Protein AF-A0A078KTE2-F1 (afdb_monomer_lite)

Structure (mmCIF, N/CA/C/O backbone):
data_AF-A0A078KTE2-F1
#
_entry.id   AF-A0A078KTE2-F1
#
loop_
_atom_site.group_PDB
_atom_site.id
_atom_site.type_symbol
_atom_site.label_atom_id
_atom_site.label_alt_id
_atom_site.label_comp_id
_atom_site.label_asym_id
_atom_site.label_entity_id
_atom_site.label_seq_id
_atom_site.pdbx_PDB_ins_code
_atom_site.Cartn_x
_atom_site.Cartn_y
_atom_site.Cartn_z
_atom_si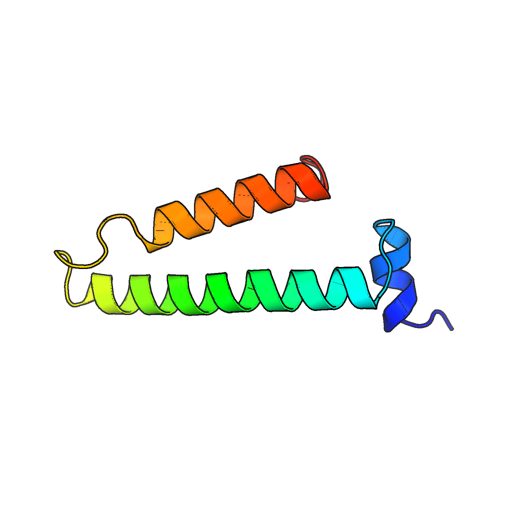te.occupancy
_atom_site.B_iso_or_equiv
_atom_site.auth_seq_id
_atom_site.auth_comp_id
_atom_site.auth_asym_id
_atom_site.auth_atom_id
_atom_site.pdbx_PDB_model_num
ATOM 1 N N . MET A 1 1 ? -10.497 -7.440 30.687 1.00 72.00 1 MET A N 1
ATOM 2 C CA . MET A 1 1 ? -9.538 -7.597 29.564 1.00 72.00 1 MET A CA 1
ATOM 3 C C . MET A 1 1 ? -9.836 -6.539 28.507 1.00 72.00 1 MET A C 1
ATOM 5 O O . MET A 1 1 ? -11.003 -6.211 28.335 1.00 72.00 1 MET A O 1
ATOM 9 N N . LYS A 1 2 ? -8.828 -5.975 27.829 1.00 80.25 2 LYS A N 1
ATOM 10 C CA . LYS A 1 2 ? -9.046 -5.018 26.725 1.00 80.25 2 LYS A CA 1
ATOM 11 C C . LYS A 1 2 ? -9.347 -5.792 25.435 1.00 80.25 2 LYS A C 1
ATOM 13 O O . LYS A 1 2 ? -8.645 -6.752 25.143 1.00 80.25 2 LYS A O 1
ATOM 18 N N . ASN A 1 3 ? -10.381 -5.398 24.686 1.00 87.44 3 ASN A N 1
ATOM 19 C CA . ASN A 1 3 ? -10.712 -6.015 23.396 1.00 87.44 3 ASN A CA 1
ATOM 20 C C . ASN A 1 3 ? -9.620 -5.655 22.365 1.00 87.44 3 ASN A C 1
ATOM 22 O O . ASN A 1 3 ? -9.492 -4.473 22.048 1.00 87.44 3 ASN A O 1
ATOM 26 N N . PRO A 1 4 ? -8.851 -6.619 21.828 1.00 85.31 4 PRO A N 1
ATOM 27 C CA . PRO A 1 4 ? -7.727 -6.329 20.936 1.00 85.31 4 PRO A CA 1
ATOM 28 C C . PRO A 1 4 ? -8.156 -5.698 19.603 1.00 85.31 4 PRO A C 1
ATOM 30 O O . PRO A 1 4 ? -7.428 -4.866 19.066 1.00 85.31 4 PRO A O 1
ATOM 33 N N . PHE A 1 5 ? -9.358 -6.012 19.108 1.00 86.56 5 PHE A N 1
ATOM 34 C CA . PHE A 1 5 ? -9.881 -5.474 17.848 1.00 86.56 5 PHE A CA 1
ATOM 35 C C . PHE A 1 5 ? -10.181 -3.981 17.925 1.00 86.56 5 PHE A C 1
ATOM 37 O O . PHE A 1 5 ? -10.062 -3.274 16.935 1.00 86.56 5 PHE A O 1
ATOM 44 N N . THR A 1 6 ? -10.576 -3.478 19.092 1.00 89.19 6 THR A N 1
ATOM 45 C CA . THR A 1 6 ? -10.939 -2.065 19.251 1.00 89.19 6 THR A CA 1
ATOM 46 C C . THR A 1 6 ? -9.904 -1.281 20.038 1.00 89.19 6 THR A C 1
ATOM 48 O O . THR A 1 6 ? -9.802 -0.074 19.853 1.00 89.19 6 THR A O 1
ATOM 51 N N . HIS A 1 7 ? -9.104 -1.935 20.884 1.00 89.44 7 HIS A N 1
ATOM 52 C CA . HIS A 1 7 ? -8.093 -1.269 21.703 1.00 89.44 7 HIS A CA 1
ATOM 53 C C . HIS A 1 7 ? -6.944 -0.704 20.863 1.00 89.44 7 HIS A C 1
ATOM 55 O O . HIS A 1 7 ? -6.586 0.455 21.060 1.00 89.44 7 HIS A O 1
ATOM 61 N N . HIS A 1 8 ? -6.422 -1.467 19.895 1.00 85.69 8 HIS A N 1
ATOM 62 C CA . HIS A 1 8 ? -5.348 -0.986 19.023 1.00 85.69 8 HIS A CA 1
ATOM 63 C C . HIS A 1 8 ? -5.789 0.178 18.109 1.00 85.69 8 HIS A C 1
ATOM 65 O O . HIS A 1 8 ? -5.177 1.242 18.217 1.00 85.69 8 HIS A O 1
ATOM 71 N N . PRO A 1 9 ? -6.869 0.065 17.302 1.00 89.06 9 PRO A N 1
ATOM 72 C CA . PRO A 1 9 ? -7.331 1.178 16.466 1.00 89.06 9 PRO A CA 1
ATOM 73 C C . PRO A 1 9 ? -7.703 2.415 17.285 1.00 89.06 9 PRO A C 1
ATOM 75 O O . PRO A 1 9 ? -7.376 3.538 16.919 1.00 89.06 9 PRO A O 1
ATOM 78 N N . LYS A 1 10 ? -8.321 2.236 18.458 1.00 88.38 10 LYS A N 1
ATOM 79 C CA . LYS A 1 10 ? -8.681 3.369 19.319 1.00 88.38 10 LYS A CA 1
ATOM 80 C C . LYS A 1 10 ? -7.451 4.098 19.870 1.00 88.38 10 LYS A C 1
ATOM 82 O O . LYS A 1 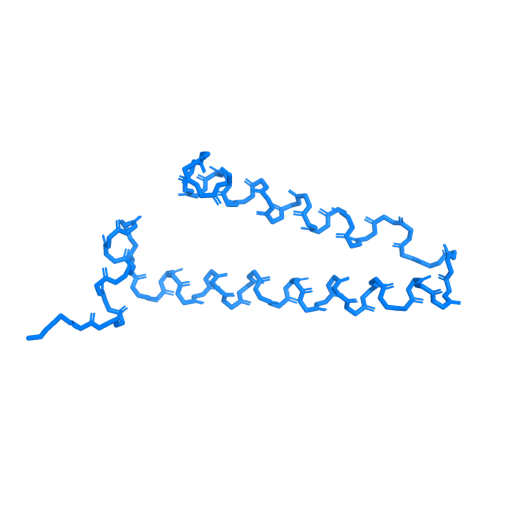10 ? -7.497 5.316 20.012 1.00 88.38 10 LYS A O 1
ATOM 87 N N . ASN A 1 11 ? -6.352 3.390 20.140 1.00 86.06 11 ASN A N 1
ATOM 88 C CA . ASN A 1 11 ? -5.085 4.002 20.554 1.00 86.06 11 ASN A CA 1
ATOM 89 C C . ASN A 1 11 ? -4.440 4.858 19.445 1.00 86.06 11 ASN A C 1
ATOM 91 O O . ASN A 1 11 ? -3.649 5.744 19.762 1.00 86.06 11 ASN A O 1
ATOM 95 N N .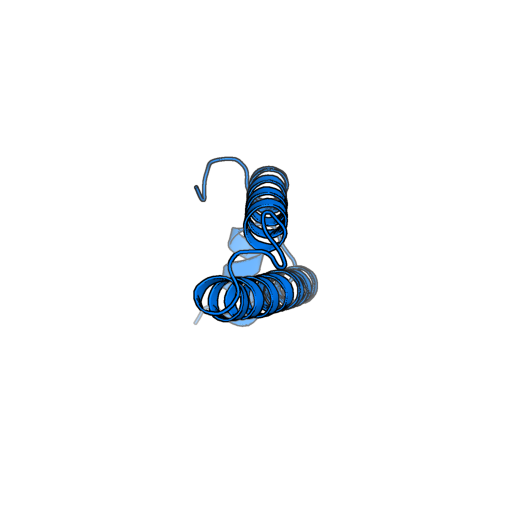 THR A 1 12 ? -4.770 4.616 18.173 1.00 82.06 12 THR A N 1
ATOM 96 C CA . THR A 1 12 ? -4.317 5.422 17.027 1.00 82.06 12 THR A CA 1
ATOM 97 C C . THR A 1 12 ? -5.352 6.453 16.565 1.00 82.06 12 THR A C 1
ATOM 99 O O . THR A 1 12 ? -5.087 7.197 15.627 1.00 82.06 12 THR A O 1
ATOM 102 N N . GLY A 1 13 ? -6.502 6.552 17.244 1.00 87.31 13 GLY A N 1
ATOM 103 C CA . GLY A 1 13 ? -7.581 7.485 16.901 1.00 87.31 13 GLY A CA 1
ATOM 104 C C . GLY A 1 13 ? -8.540 6.979 15.817 1.00 87.31 13 GLY A C 1
ATOM 105 O O . GLY A 1 13 ? -9.285 7.772 15.247 1.00 87.31 13 GLY A O 1
ATOM 106 N N . GLU A 1 14 ? -8.549 5.676 15.531 1.00 88.75 14 GLU A N 1
ATOM 107 C CA . GLU A 1 14 ? -9.298 5.066 14.431 1.00 88.75 14 GLU A CA 1
ATOM 108 C C . GLU A 1 14 ? -10.437 4.151 14.896 1.00 88.75 14 GLU A C 1
ATOM 110 O O . GLU A 1 14 ? -10.425 3.567 15.983 1.00 88.75 14 GLU A O 1
ATOM 115 N N . THR A 1 15 ? -11.428 3.970 14.020 1.00 92.88 15 THR A N 1
ATOM 116 C CA . THR A 1 15 ? -12.414 2.894 14.161 1.00 92.88 15 THR A CA 1
ATOM 117 C C . THR A 1 15 ? -11.824 1.577 13.661 1.00 92.88 15 THR A C 1
ATOM 119 O O . THR A 1 15 ? -10.987 1.565 12.758 1.00 92.88 15 THR A O 1
ATOM 122 N N . TYR A 1 16 ? -12.293 0.446 14.200 1.00 92.81 16 TYR A N 1
ATOM 123 C CA . TYR A 1 16 ? -11.849 -0.878 13.745 1.00 92.81 16 TYR A CA 1
ATOM 124 C C . TYR A 1 16 ? -12.014 -1.056 12.231 1.00 92.81 16 TYR A C 1
ATOM 126 O O . TYR A 1 16 ? -11.089 -1.491 11.557 1.00 92.81 16 TYR A O 1
ATOM 134 N N . ILE A 1 17 ? -13.165 -0.654 11.689 1.00 94.12 17 ILE A N 1
ATOM 135 C CA . ILE A 1 17 ? -13.462 -0.775 10.260 1.00 94.12 17 ILE A CA 1
ATOM 136 C C . ILE A 1 17 ? -12.529 0.107 9.417 1.00 94.12 17 ILE A C 1
ATOM 138 O O . ILE A 1 17 ? -11.984 -0.360 8.420 1.00 94.12 17 ILE A O 1
ATOM 142 N N . GLY A 1 18 ? -12.285 1.355 9.834 1.00 92.00 18 GLY A N 1
ATOM 143 C CA . GLY A 1 18 ? -11.366 2.253 9.126 1.00 92.00 18 GLY A CA 1
ATOM 144 C C . GLY A 1 18 ? -9.911 1.774 9.152 1.00 92.00 18 GLY A C 1
ATOM 145 O O . GLY A 1 18 ? -9.184 1.950 8.172 1.00 92.00 18 GLY A O 1
ATOM 146 N N . HIS A 1 19 ? -9.494 1.146 10.249 1.00 93.88 19 HIS A N 1
ATOM 147 C CA . HIS A 1 19 ? -8.173 0.537 10.379 1.00 93.88 19 HIS A CA 1
ATOM 148 C C . HIS A 1 19 ? -8.047 -0.743 9.540 1.00 93.88 19 HIS A C 1
ATOM 150 O O . HIS A 1 19 ? -7.058 -0.934 8.838 1.00 93.88 19 HIS A O 1
ATOM 156 N N . LEU A 1 20 ? -9.079 -1.591 9.555 1.00 95.00 20 LEU A N 1
ATOM 157 C CA . LEU A 1 20 ? -9.146 -2.833 8.786 1.00 95.00 20 LEU A CA 1
ATOM 158 C C . LEU A 1 20 ? -9.012 -2.574 7.282 1.00 95.00 20 LEU A C 1
ATOM 160 O O . LEU A 1 20 ? -8.170 -3.187 6.629 1.00 95.00 20 LEU A O 1
ATOM 164 N N . PHE A 1 21 ? -9.813 -1.655 6.734 1.00 96.00 21 PHE A N 1
ATOM 165 C CA . PHE A 1 21 ? -9.753 -1.329 5.307 1.00 96.00 21 PHE A CA 1
ATOM 166 C C . PHE A 1 21 ? -8.393 -0.768 4.898 1.00 96.00 21 PHE A C 1
ATOM 168 O O . PHE A 1 21 ? -7.881 -1.118 3.836 1.00 96.00 21 PHE A O 1
ATOM 175 N N . GLU A 1 22 ? -7.789 0.063 5.746 1.00 95.00 22 GLU A N 1
ATOM 176 C CA . GLU A 1 22 ? -6.451 0.587 5.491 1.00 95.00 22 GLU A CA 1
ATOM 177 C C . GLU A 1 22 ? -5.399 -0.515 5.463 1.00 95.00 22 GLU A C 1
ATOM 179 O O . GLU A 1 22 ? -4.601 -0.578 4.530 1.00 95.00 22 GLU A O 1
ATOM 184 N N . ALA A 1 23 ? -5.411 -1.392 6.467 1.00 94.69 23 ALA A N 1
ATOM 185 C CA . ALA A 1 23 ? -4.467 -2.494 6.565 1.00 94.69 23 ALA A CA 1
ATOM 186 C C . ALA A 1 23 ? -4.577 -3.430 5.352 1.00 94.69 23 ALA A C 1
ATOM 188 O O . ALA A 1 23 ? -3.556 -3.802 4.773 1.00 94.69 23 ALA A O 1
ATOM 189 N N . ILE A 1 24 ? -5.802 -3.750 4.918 1.00 98.00 24 ILE A N 1
ATOM 190 C CA . ILE A 1 24 ? -6.045 -4.558 3.714 1.00 98.00 24 ILE A CA 1
ATOM 191 C C . ILE A 1 24 ? -5.514 -3.841 2.467 1.00 98.00 24 ILE A C 1
ATOM 193 O O . ILE A 1 24 ? -4.773 -4.440 1.690 1.00 98.00 24 ILE A O 1
ATOM 197 N N . TYR A 1 25 ? -5.850 -2.563 2.276 1.00 97.50 25 TYR A N 1
ATOM 198 C CA . TYR A 1 25 ? -5.418 -1.788 1.109 1.00 97.50 25 TYR A CA 1
ATOM 199 C C . TYR A 1 25 ? -3.889 -1.706 1.003 1.00 97.50 25 TYR A C 1
ATOM 201 O O . TYR A 1 25 ? -3.315 -2.013 -0.044 1.00 97.50 25 TYR A O 1
ATOM 209 N N . CYS A 1 26 ? -3.218 -1.346 2.099 1.00 97.06 26 CYS A N 1
ATOM 210 C CA . CYS A 1 26 ? -1.761 -1.286 2.148 1.00 97.06 26 CYS A CA 1
ATOM 211 C C . CYS A 1 26 ? -1.137 -2.669 1.926 1.00 97.06 26 CYS A C 1
ATOM 213 O O . CYS A 1 26 ? -0.200 -2.790 1.137 1.00 97.06 26 CYS A O 1
ATOM 215 N N . GLY A 1 27 ? -1.691 -3.715 2.547 1.00 98.06 27 GLY A N 1
ATOM 216 C CA . GLY A 1 27 ? -1.233 -5.093 2.378 1.00 98.06 27 GLY A CA 1
ATOM 217 C C . GLY A 1 27 ? -1.296 -5.569 0.926 1.00 98.06 27 GLY A C 1
ATOM 218 O O . GLY A 1 27 ? -0.320 -6.120 0.421 1.00 98.06 27 GLY A O 1
ATOM 219 N N . LEU A 1 28 ? -2.393 -5.290 0.217 1.00 98.62 28 LEU A N 1
ATOM 220 C CA . LEU A 1 28 ? -2.534 -5.640 -1.201 1.00 98.62 28 LEU A CA 1
ATOM 221 C C . LEU A 1 28 ? -1.490 -4.934 -2.079 1.00 98.62 28 LEU A C 1
ATOM 223 O O . LEU A 1 28 ? -0.880 -5.575 -2.937 1.00 98.62 28 LEU A O 1
ATOM 227 N N . ILE A 1 29 ? -1.224 -3.644 -1.842 1.00 98.44 29 ILE A N 1
ATOM 228 C CA . ILE A 1 29 ? -0.184 -2.905 -2.578 1.00 98.44 29 ILE A CA 1
ATOM 229 C C . ILE A 1 29 ? 1.210 -3.454 -2.261 1.00 98.44 29 ILE A 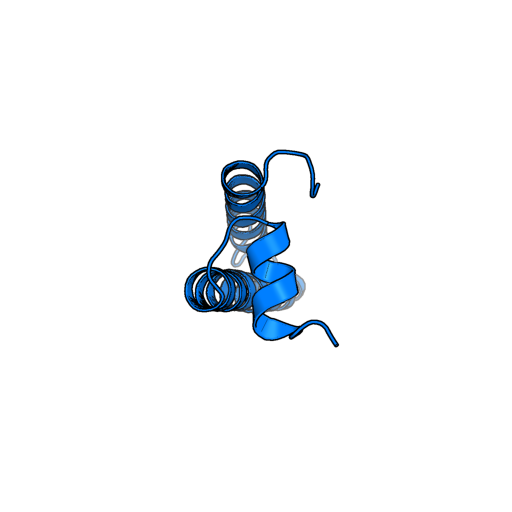C 1
ATOM 231 O O . ILE A 1 29 ? 2.038 -3.557 -3.167 1.00 98.44 29 ILE A O 1
ATOM 235 N N . MET A 1 30 ? 1.487 -3.819 -1.006 1.00 98.38 30 MET A N 1
ATOM 236 C CA . MET A 1 30 ? 2.766 -4.418 -0.612 1.00 98.38 30 MET A CA 1
ATOM 237 C C . MET A 1 30 ? 2.982 -5.776 -1.279 1.00 98.38 30 MET A C 1
ATOM 239 O O . MET A 1 30 ? 4.050 -5.993 -1.846 1.00 98.38 30 MET A O 1
ATOM 243 N N . ILE A 1 31 ? 1.973 -6.654 -1.274 1.00 98.69 31 ILE A N 1
ATOM 244 C CA . ILE A 1 31 ? 2.025 -7.959 -1.951 1.00 98.69 31 ILE A CA 1
ATOM 245 C C . ILE A 1 31 ? 2.293 -7.759 -3.442 1.00 98.69 31 ILE A C 1
ATOM 247 O O . ILE A 1 31 ? 3.249 -8.320 -3.969 1.00 98.69 31 ILE A O 1
ATOM 251 N N . PHE A 1 32 ? 1.516 -6.895 -4.101 1.00 98.56 32 PHE A N 1
ATOM 252 C CA . PHE A 1 32 ? 1.704 -6.588 -5.517 1.00 98.56 32 PHE A CA 1
ATOM 253 C C . PHE A 1 32 ? 3.111 -6.047 -5.805 1.00 98.56 32 PHE A C 1
ATOM 255 O O . PHE A 1 32 ? 3.784 -6.512 -6.720 1.00 98.56 32 PHE A O 1
ATOM 262 N N . SER A 1 33 ? 3.588 -5.095 -5.000 1.00 98.38 33 SER A N 1
ATOM 263 C CA . SER A 1 33 ? 4.917 -4.497 -5.176 1.00 98.38 33 SER A CA 1
ATOM 264 C C . SER A 1 33 ? 6.036 -5.512 -4.933 1.00 98.38 33 SER A C 1
ATOM 266 O O . SER A 1 33 ? 7.033 -5.498 -5.649 1.00 98.38 33 SER A O 1
ATOM 268 N N . GLY A 1 34 ? 5.857 -6.430 -3.979 1.00 98.38 34 GLY A N 1
ATOM 269 C CA . GLY A 1 34 ? 6.762 -7.553 -3.745 1.00 98.38 34 GLY A CA 1
ATOM 270 C C . GLY A 1 34 ? 6.813 -8.511 -4.936 1.00 98.38 34 GLY A C 1
ATOM 271 O O . GLY A 1 34 ? 7.900 -8.836 -5.409 1.00 98.38 34 GLY A O 1
ATOM 272 N N . SER A 1 35 ? 5.656 -8.892 -5.487 1.00 98.50 35 SER A N 1
ATOM 273 C CA . SER A 1 35 ? 5.583 -9.695 -6.715 1.00 98.50 35 SER A CA 1
ATOM 274 C C . SER A 1 35 ? 6.270 -8.997 -7.890 1.00 98.50 35 SER A C 1
ATOM 276 O O . SER A 1 35 ? 7.021 -9.629 -8.628 1.00 98.50 35 SER A O 1
ATOM 278 N N . VAL A 1 36 ? 6.078 -7.682 -8.030 1.00 98.12 36 VAL A N 1
ATOM 279 C CA . VAL A 1 36 ? 6.756 -6.866 -9.044 1.00 98.12 36 VAL A CA 1
ATOM 280 C C . VAL A 1 36 ? 8.277 -6.893 -8.869 1.00 98.12 36 VAL A C 1
ATOM 282 O O . VAL A 1 36 ? 8.979 -7.082 -9.859 1.00 98.12 36 VAL A O 1
ATOM 285 N N . CYS A 1 37 ? 8.798 -6.750 -7.644 1.00 98.06 37 CYS A N 1
ATOM 286 C CA . CYS A 1 37 ? 10.238 -6.860 -7.378 1.00 98.06 37 CYS A CA 1
ATOM 287 C C . CYS A 1 37 ? 10.794 -8.227 -7.789 1.00 98.06 37 CYS A C 1
ATOM 289 O O . CYS A 1 37 ? 11.856 -8.290 -8.402 1.00 98.06 37 CYS A O 1
ATOM 291 N N . ILE A 1 38 ? 10.077 -9.311 -7.480 1.00 98.44 38 ILE A N 1
ATOM 292 C CA . ILE A 1 38 ? 10.491 -10.672 -7.843 1.00 98.44 38 ILE A CA 1
ATOM 293 C C . ILE A 1 38 ? 10.545 -10.818 -9.366 1.00 98.44 38 ILE A C 1
ATOM 295 O O . ILE A 1 38 ? 11.554 -11.272 -9.893 1.00 98.44 38 ILE A O 1
ATOM 299 N N . ILE A 1 39 ? 9.505 -10.383 -10.087 1.00 98.19 39 ILE A N 1
ATOM 300 C CA . ILE A 1 39 ? 9.487 -10.425 -11.559 1.00 98.19 39 ILE A CA 1
ATOM 301 C C . ILE A 1 39 ? 10.641 -9.599 -12.135 1.00 98.19 39 ILE A C 1
ATOM 303 O O . ILE A 1 39 ? 11.362 -10.079 -13.006 1.00 98.19 39 ILE A O 1
ATOM 307 N N . HIS A 1 40 ? 10.843 -8.381 -11.630 1.00 96.94 40 HIS A N 1
ATOM 308 C CA . HIS A 1 40 ? 11.925 -7.495 -12.057 1.00 96.94 40 HIS A CA 1
ATOM 309 C C . HIS A 1 40 ? 13.316 -8.102 -11.815 1.00 96.94 40 HIS A C 1
ATOM 311 O O . HIS A 1 40 ? 14.205 -7.920 -12.639 1.00 96.94 40 HIS A O 1
ATOM 317 N N . ALA A 1 41 ? 13.506 -8.874 -10.739 1.00 98.00 41 ALA A N 1
ATOM 318 C CA . ALA A 1 41 ? 14.772 -9.554 -10.469 1.00 98.00 41 ALA A CA 1
ATOM 319 C C . ALA A 1 41 ? 15.153 -10.568 -11.566 1.00 98.00 41 ALA A C 1
ATOM 321 O O . ALA A 1 41 ? 16.337 -10.743 -11.845 1.00 98.00 41 ALA A O 1
ATOM 322 N N . PHE A 1 42 ? 14.167 -11.199 -12.217 1.00 98.44 42 PHE A N 1
ATOM 323 C CA . PHE A 1 42 ? 14.393 -12.072 -13.377 1.00 98.44 42 PHE A CA 1
ATOM 324 C C . PHE A 1 42 ? 14.371 -11.311 -14.713 1.00 98.44 42 PHE A C 1
ATOM 326 O O . PHE A 1 42 ? 15.041 -11.710 -15.662 1.00 98.44 42 PHE A O 1
ATOM 333 N N . LEU A 1 43 ? 13.597 -10.224 -14.798 1.00 98.00 43 LEU A N 1
ATOM 334 C CA . LEU A 1 43 ? 13.367 -9.428 -16.007 1.00 98.00 43 LEU A CA 1
ATOM 335 C C . LEU A 1 43 ? 13.619 -7.932 -15.719 1.00 98.00 43 LEU A C 1
ATOM 337 O O . LEU A 1 43 ? 12.664 -7.160 -15.570 1.00 98.00 43 LEU A O 1
ATOM 341 N N . PRO A 1 44 ? 14.890 -7.483 -15.674 1.00 94.81 44 PRO A N 1
ATOM 342 C CA . PRO A 1 44 ? 15.266 -6.161 -15.152 1.00 94.81 44 PRO A CA 1
ATOM 343 C C . PRO A 1 44 ? 14.806 -4.977 -16.015 1.00 94.81 44 PRO A C 1
ATOM 345 O O . PRO A 1 44 ? 14.908 -3.823 -15.611 1.00 94.81 44 PRO A O 1
ATOM 348 N N . PHE A 1 45 ? 14.281 -5.228 -17.212 1.00 97.25 45 PHE A N 1
ATOM 349 C CA . PHE A 1 45 ? 13.736 -4.200 -18.102 1.00 97.25 45 PHE A CA 1
ATOM 350 C C . PHE A 1 45 ? 12.230 -3.957 -17.899 1.00 97.25 45 PHE A C 1
ATOM 352 O O . PHE A 1 45 ? 11.697 -2.976 -18.414 1.00 97.25 45 PHE A O 1
ATOM 359 N N . ILE A 1 46 ? 11.531 -4.805 -17.135 1.00 96.94 46 ILE A N 1
ATOM 360 C CA . ILE A 1 46 ? 10.098 -4.649 -16.838 1.00 96.94 46 ILE A CA 1
ATOM 361 C C . ILE A 1 46 ? 9.935 -4.018 -15.451 1.00 96.94 46 ILE A C 1
ATOM 363 O O . ILE A 1 46 ? 10.705 -4.300 -14.540 1.00 96.94 46 ILE A O 1
ATOM 367 N N . PHE A 1 47 ? 8.926 -3.159 -15.272 1.00 95.56 47 PHE A N 1
ATOM 368 C CA . PHE A 1 47 ? 8.558 -2.576 -13.971 1.00 95.56 47 PHE A CA 1
ATOM 369 C C . PHE A 1 47 ? 9.674 -1.805 -13.241 1.00 95.56 47 PHE A C 1
ATOM 371 O O . PHE A 1 47 ? 9.659 -1.707 -12.014 1.00 95.56 47 PHE A O 1
ATOM 378 N N . THR A 1 48 ? 10.594 -1.189 -13.988 1.00 96.44 48 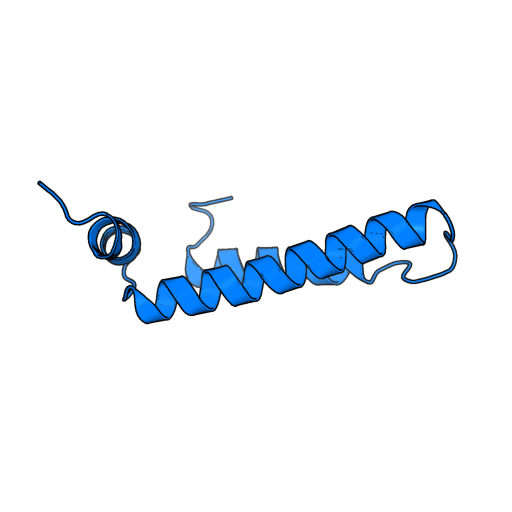THR A N 1
ATOM 379 C CA . THR A 1 48 ? 11.823 -0.527 -13.495 1.00 96.44 48 THR A CA 1
ATOM 380 C C . THR A 1 48 ? 11.634 0.476 -12.352 1.00 96.44 48 THR A C 1
ATOM 382 O O . THR A 1 48 ? 12.569 0.746 -11.607 1.00 96.44 48 THR A O 1
ATOM 385 N N . SER A 1 49 ? 10.436 1.044 -12.185 1.00 96.62 49 SER A N 1
ATOM 386 C CA . SER A 1 49 ? 10.124 1.934 -11.058 1.00 96.62 49 SER A CA 1
ATOM 387 C C . SER A 1 49 ? 8.783 1.651 -10.381 1.00 96.62 49 SER A C 1
ATOM 389 O O . SER A 1 49 ? 8.354 2.419 -9.525 1.00 96.62 49 SER A O 1
ATOM 391 N N . THR A 1 50 ? 8.091 0.569 -10.739 1.00 97.56 50 THR A N 1
ATOM 392 C CA . THR A 1 50 ? 6.721 0.330 -10.260 1.00 97.56 50 THR A CA 1
ATOM 393 C C . THR A 1 50 ? 6.699 0.034 -8.762 1.00 97.56 50 THR A C 1
ATOM 395 O O . THR A 1 50 ? 5.967 0.686 -8.018 1.00 97.56 50 THR A O 1
ATOM 398 N N . ALA A 1 51 ? 7.538 -0.895 -8.297 1.00 96.50 51 ALA A N 1
ATOM 399 C CA . ALA A 1 51 ? 7.586 -1.254 -6.881 1.00 96.50 51 ALA A CA 1
ATOM 400 C C . ALA A 1 51 ? 8.057 -0.087 -5.999 1.00 96.50 51 ALA A C 1
ATOM 402 O O . ALA A 1 51 ? 7.451 0.188 -4.964 1.00 96.50 51 ALA A O 1
ATOM 403 N N . SER A 1 52 ? 9.088 0.651 -6.427 1.00 96.62 52 SER A N 1
ATOM 404 C CA . SER A 1 52 ? 9.604 1.797 -5.670 1.00 96.62 52 SER A CA 1
ATOM 405 C C . SER A 1 52 ? 8.588 2.937 -5.585 1.00 96.62 52 SER A C 1
ATOM 407 O O . SER A 1 52 ? 8.380 3.486 -4.503 1.00 96.62 52 SER A O 1
ATOM 409 N N . ARG A 1 53 ? 7.879 3.254 -6.679 1.00 98.25 53 ARG A N 1
ATOM 410 C CA . ARG A 1 53 ? 6.785 4.243 -6.670 1.00 98.25 53 ARG A CA 1
ATOM 411 C C . ARG A 1 53 ? 5.668 3.852 -5.705 1.00 98.25 53 ARG A C 1
ATOM 413 O O . ARG A 1 53 ? 5.217 4.704 -4.941 1.00 98.25 53 ARG A O 1
ATOM 420 N N . ASN A 1 54 ? 5.253 2.587 -5.704 1.00 98.19 54 ASN A N 1
ATOM 421 C CA . ASN A 1 54 ? 4.229 2.098 -4.782 1.00 98.19 54 ASN A CA 1
ATOM 422 C C . ASN A 1 54 ? 4.686 2.184 -3.323 1.00 98.19 54 ASN A C 1
ATOM 424 O O . ASN A 1 54 ? 3.920 2.623 -2.467 1.00 98.19 54 ASN A O 1
ATOM 428 N N . LEU A 1 55 ? 5.938 1.824 -3.034 1.00 96.56 55 LEU A N 1
ATOM 429 C CA . LEU A 1 55 ? 6.470 1.881 -1.676 1.00 96.56 55 LEU A CA 1
ATOM 430 C C . LEU A 1 55 ? 6.572 3.327 -1.169 1.00 96.56 55 LEU A C 1
ATOM 432 O O . LEU A 1 55 ? 6.139 3.617 -0.057 1.00 96.56 55 LEU A O 1
ATOM 436 N N . VAL A 1 56 ? 7.043 4.261 -2.005 1.00 97.19 56 VAL A N 1
ATOM 437 C CA . VAL A 1 56 ? 7.053 5.703 -1.690 1.00 97.19 56 VAL A CA 1
ATOM 438 C C . VAL A 1 56 ? 5.634 6.241 -1.503 1.00 97.19 56 VAL A C 1
ATOM 440 O O . VAL A 1 56 ? 5.394 7.072 -0.625 1.00 97.19 56 VAL A O 1
ATOM 443 N N . TYR A 1 57 ? 4.676 5.781 -2.308 1.00 97.50 57 TYR A N 1
ATOM 444 C CA . TYR A 1 57 ? 3.272 6.142 -2.143 1.00 97.50 57 TYR A CA 1
ATOM 445 C C . TYR A 1 57 ? 2.726 5.684 -0.782 1.00 97.50 57 TYR A C 1
ATOM 447 O O . TYR A 1 57 ? 2.115 6.494 -0.078 1.00 97.50 57 TYR A O 1
ATOM 455 N N . LEU A 1 58 ? 2.974 4.427 -0.395 1.00 96.81 58 LEU A N 1
ATOM 456 C CA . LEU A 1 58 ? 2.569 3.890 0.906 1.00 96.81 58 LEU A CA 1
ATOM 457 C C . LEU A 1 58 ? 3.248 4.639 2.056 1.00 96.81 58 LEU A C 1
ATOM 459 O O . LEU A 1 58 ? 2.570 5.040 2.996 1.00 96.81 58 LEU A O 1
ATOM 463 N N . LEU A 1 59 ? 4.547 4.924 1.940 1.00 95.38 59 LEU A N 1
ATOM 464 C CA . LEU A 1 59 ? 5.300 5.701 2.925 1.00 95.38 59 LEU A CA 1
ATOM 465 C C . LEU A 1 59 ? 4.649 7.069 3.173 1.00 95.38 59 LEU A C 1
ATOM 467 O O . LEU A 1 59 ? 4.260 7.386 4.294 1.00 95.38 59 LEU A O 1
ATOM 471 N N . LYS A 1 60 ? 4.414 7.838 2.102 1.00 95.38 60 LYS A N 1
ATOM 472 C CA . LYS A 1 60 ? 3.739 9.145 2.179 1.00 95.38 60 LYS A CA 1
ATOM 473 C C . LYS A 1 60 ? 2.309 9.039 2.699 1.00 95.38 60 LYS A C 1
ATOM 475 O O . LYS A 1 60 ? 1.751 10.017 3.197 1.00 95.38 60 LYS A O 1
ATOM 480 N N . ARG A 1 61 ? 1.641 7.904 2.491 1.00 93.94 61 ARG A N 1
ATOM 481 C CA . ARG A 1 61 ? 0.294 7.654 3.015 1.00 93.94 61 ARG A CA 1
ATOM 482 C C . ARG A 1 61 ? 0.338 7.431 4.528 1.00 93.94 61 ARG A C 1
ATOM 484 O O . ARG A 1 61 ? -0.455 8.059 5.225 1.00 93.94 61 ARG A O 1
ATOM 491 N N . PHE A 1 62 ? 1.289 6.643 5.029 1.00 92.19 62 PHE A N 1
ATOM 492 C CA . PHE A 1 62 ? 1.502 6.456 6.465 1.00 92.19 62 PHE A CA 1
ATOM 493 C C . PHE A 1 62 ? 1.908 7.754 7.163 1.00 92.19 62 PHE A C 1
ATOM 495 O O . PHE A 1 62 ? 1.313 8.089 8.183 1.00 92.19 62 PHE A O 1
ATOM 502 N N . GLU A 1 63 ? 2.818 8.539 6.577 1.00 91.69 63 GLU A N 1
ATOM 503 C CA . GLU A 1 63 ? 3.201 9.856 7.111 1.00 91.69 63 GLU A CA 1
ATOM 504 C C . GLU A 1 63 ? 1.998 10.789 7.273 1.00 91.69 63 GLU A C 1
ATOM 506 O O . GLU A 1 63 ? 1.860 11.458 8.295 1.00 91.69 63 GLU A O 1
ATOM 511 N N . ARG A 1 64 ? 1.094 10.820 6.285 1.00 90.44 64 ARG A N 1
ATOM 512 C CA . ARG A 1 64 ? -0.126 11.640 6.350 1.00 90.44 64 ARG A CA 1
ATOM 513 C C . ARG A 1 64 ? -1.119 11.147 7.399 1.00 90.44 64 ARG A C 1
ATOM 515 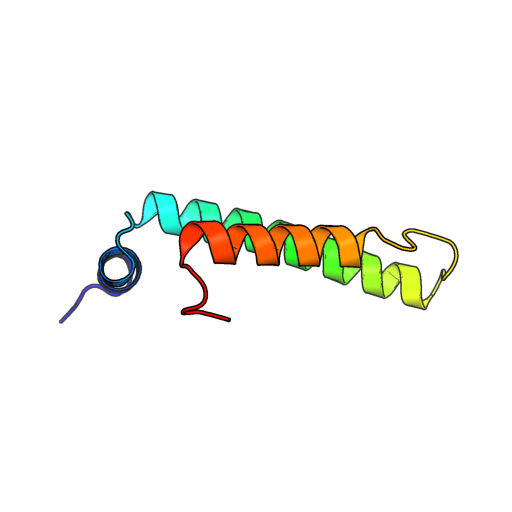O O . ARG A 1 64 ? -1.840 11.962 7.961 1.00 90.44 64 ARG A O 1
ATOM 522 N N . ARG A 1 65 ? -1.183 9.835 7.630 1.00 88.38 65 ARG A N 1
ATOM 523 C CA . ARG A 1 65 ? -2.168 9.210 8.522 1.00 88.38 65 ARG A CA 1
ATOM 524 C C . ARG A 1 65 ? -1.722 9.191 9.984 1.00 88.38 65 ARG A C 1
ATOM 526 O O . ARG A 1 65 ? -2.544 9.408 10.864 1.00 88.38 65 ARG A O 1
ATOM 533 N N . PHE A 1 66 ? -0.433 8.973 10.239 1.00 83.94 66 PHE A N 1
ATOM 534 C CA . PHE A 1 66 ? 0.100 8.749 11.585 1.00 83.94 66 PHE A CA 1
ATOM 535 C C . PHE A 1 66 ? 1.228 9.716 11.993 1.00 83.94 66 PHE A C 1
ATOM 537 O O . PHE A 1 66 ? 1.741 9.643 13.114 1.00 83.94 66 PHE A O 1
ATOM 544 N N . GLY A 1 67 ? 1.626 10.634 11.105 1.00 78.56 67 GLY A N 1
ATOM 545 C CA . GLY A 1 67 ? 2.806 11.481 11.283 1.00 78.56 67 GLY A CA 1
ATOM 546 C C . GLY A 1 67 ? 4.116 10.691 11.175 1.00 78.56 67 GLY A C 1
ATOM 547 O O . GLY A 1 67 ? 4.126 9.495 10.893 1.00 78.56 67 GLY A O 1
ATOM 548 N N . LYS A 1 68 ? 5.250 11.338 11.475 1.00 69.44 68 LYS A N 1
ATOM 549 C CA . LYS A 1 68 ? 6.577 10.683 11.543 1.00 69.44 68 LYS A CA 1
ATOM 550 C C . LYS A 1 68 ? 6.748 9.750 12.753 1.00 69.44 68 LYS A C 1
ATOM 552 O O . LYS A 1 68 ? 7.850 9.338 13.061 1.00 69.44 68 LYS A O 1
ATOM 557 N N . LYS A 1 69 ? 5.678 9.471 13.502 1.00 62.78 69 LYS A N 1
ATOM 558 C CA . LYS A 1 69 ? 5.744 8.734 14.774 1.00 62.78 69 LYS A CA 1
ATOM 559 C C . LYS A 1 69 ? 5.889 7.219 14.593 1.00 62.78 69 LYS A C 1
ATOM 561 O O . LYS A 1 69 ? 6.151 6.522 15.565 1.00 62.78 69 LYS A O 1
ATOM 566 N N . PHE A 1 70 ? 5.668 6.734 13.374 1.00 58.81 70 PHE A N 1
ATOM 567 C CA . PHE A 1 70 ? 5.665 5.317 13.007 1.00 58.81 70 PHE A CA 1
ATOM 568 C C . PHE A 1 70 ? 6.650 5.007 11.864 1.00 58.81 70 PHE A C 1
ATOM 570 O O . PHE A 1 70 ? 6.546 3.951 11.242 1.00 58.81 70 PHE A O 1
ATOM 577 N N . LEU A 1 71 ? 7.581 5.931 11.593 1.00 55.28 71 LEU A N 1
ATOM 578 C CA . LEU A 1 71 ? 8.711 5.789 10.672 1.00 55.28 71 LEU A CA 1
ATOM 579 C C . LEU A 1 71 ? 10.012 6.172 11.370 1.00 55.28 71 LEU A C 1
ATOM 581 O O . LEU A 1 71 ? 9.942 7.027 12.281 1.00 55.28 71 LEU A O 1
#

InterPro domains:
  IPR045936 Protein of unknown function DUF6356 [PF19883] (3-65)

Organism: NCBI:txid1034943

Foldseek 3Di:
DDDPLQPVQVVQVHGSVRVVVLVVVLVVLQVVLVVLVVVCVVVVVPCVCVSVVSVVVVVVVCCVRRNPPVD

Sequence (71 aa):
MKNPFTHHPKNTGETYIGHLFEAIYCGLIMIFSGSVCIIHAFLPFIFTSTASRNLVYLLKRFERRFGKKFL

Radius of gyration: 15.52 Å; chains: 1; bounding box: 29×24×48 Å

Secondary structure (DSSP, 8-state):
---HHHHHHHHTT--HHHHHHHHHHHHHHHHHHHHHHHHHHH-TTSSTTHHHHHHHHHHHHHHHHHGGGG-

pLDDT: mean 91.77, std 9.3, range [55.28, 98.69]